Protein AF-A0A183KEN2-F1 (afdb_monomer_lite)

Structure (mmCIF, N/CA/C/O backbone):
data_AF-A0A183KEN2-F1
#
_entry.id   AF-A0A183KEN2-F1
#
loop_
_atom_site.group_PDB
_atom_site.id
_atom_site.type_symbol
_atom_site.label_atom_id
_atom_site.label_alt_id
_atom_site.label_comp_id
_atom_site.label_asym_id
_atom_site.label_entity_id
_atom_site.label_seq_id
_atom_site.pdbx_PDB_ins_code
_atom_site.Cartn_x
_atom_site.Cartn_y
_atom_site.Cartn_z
_atom_site.occupancy
_atom_site.B_iso_or_equiv
_atom_site.auth_seq_id
_atom_site.auth_comp_id
_atom_site.auth_asym_id
_atom_site.auth_atom_id
_atom_site.pdbx_PDB_model_num
ATOM 1 N N . MET A 1 1 ? 34.276 2.048 0.424 1.00 64.56 1 MET A N 1
ATOM 2 C CA . MET A 1 1 ? 32.867 1.603 0.618 1.00 64.56 1 MET A CA 1
ATOM 3 C C . MET A 1 1 ? 31.805 2.606 0.133 1.00 64.56 1 MET A C 1
ATOM 5 O O . MET A 1 1 ? 30.825 2.182 -0.470 1.00 64.56 1 MET A O 1
ATOM 9 N N . LYS A 1 2 ? 32.006 3.923 0.308 1.00 70.19 2 LYS A N 1
ATOM 10 C CA . LYS A 1 2 ? 31.051 5.016 -0.007 1.00 70.19 2 LYS A CA 1
ATOM 11 C C . LYS A 1 2 ? 30.464 5.015 -1.436 1.00 70.19 2 LYS A C 1
ATOM 13 O O . LYS A 1 2 ? 29.299 5.345 -1.633 1.00 70.19 2 LYS A O 1
ATOM 18 N N . VAL A 1 3 ? 31.250 4.596 -2.431 1.00 79.00 3 VAL A N 1
ATOM 19 C CA . VAL A 1 3 ? 30.843 4.585 -3.852 1.00 79.00 3 VAL A CA 1
ATOM 20 C C . VAL A 1 3 ? 29.842 3.463 -4.168 1.00 79.00 3 VAL 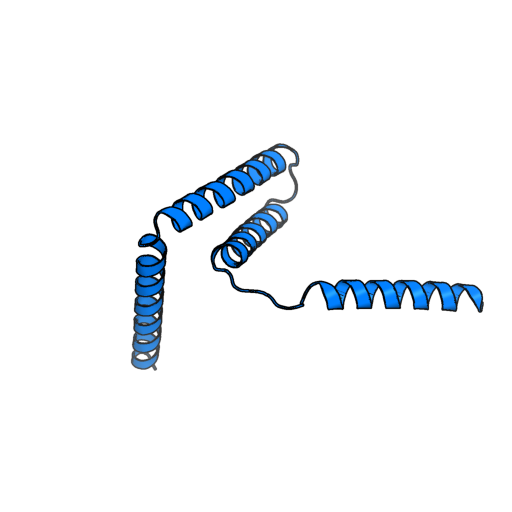A C 1
ATOM 22 O O . VAL A 1 3 ? 28.950 3.641 -4.993 1.00 79.00 3 VAL A O 1
ATOM 25 N N . LYS A 1 4 ? 29.941 2.319 -3.474 1.00 76.38 4 LYS A N 1
ATOM 26 C CA . LYS A 1 4 ? 29.031 1.174 -3.658 1.00 76.38 4 LYS A CA 1
ATOM 27 C C . LYS A 1 4 ? 27.629 1.493 -3.125 1.00 76.38 4 LYS A C 1
ATOM 29 O O . LYS A 1 4 ? 26.644 1.231 -3.805 1.00 76.38 4 LYS A O 1
ATOM 34 N N . LEU A 1 5 ? 27.541 2.159 -1.969 1.00 82.62 5 LEU A N 1
ATOM 35 C CA . LEU A 1 5 ? 26.265 2.580 -1.379 1.00 82.62 5 LEU A CA 1
ATOM 36 C C . LEU A 1 5 ? 25.524 3.597 -2.263 1.00 82.62 5 LEU A C 1
ATOM 38 O O . LEU A 1 5 ? 24.321 3.463 -2.469 1.00 82.62 5 LEU A O 1
ATOM 42 N N . LYS A 1 6 ? 26.248 4.560 -2.856 1.00 87.12 6 LYS A N 1
ATOM 43 C CA . LYS A 1 6 ? 25.680 5.513 -3.826 1.00 87.12 6 LYS A CA 1
ATOM 44 C C . LYS A 1 6 ? 25.061 4.796 -5.030 1.00 87.12 6 LYS A C 1
ATOM 46 O O . LYS A 1 6 ? 23.948 5.131 -5.409 1.00 87.12 6 LYS A O 1
ATOM 51 N N . LYS A 1 7 ? 25.729 3.770 -5.578 1.00 84.88 7 LYS A N 1
ATOM 52 C CA . LYS A 1 7 ? 25.184 2.958 -6.681 1.00 84.88 7 LYS A CA 1
ATOM 53 C C . LYS A 1 7 ? 23.887 2.242 -6.284 1.00 84.88 7 LYS A C 1
ATOM 55 O O . LYS A 1 7 ? 22.902 2.357 -7.006 1.00 84.88 7 LYS A O 1
ATOM 60 N N . HIS A 1 8 ? 23.847 1.571 -5.129 1.00 82.69 8 HIS A N 1
ATOM 61 C CA . HIS A 1 8 ? 22.625 0.903 -4.654 1.00 82.69 8 HIS A CA 1
ATOM 62 C C . HIS A 1 8 ? 21.478 1.884 -4.393 1.00 82.69 8 HIS A C 1
ATOM 64 O O . HIS A 1 8 ? 20.338 1.609 -4.765 1.00 82.69 8 HIS A O 1
ATOM 70 N N . TRP A 1 9 ? 21.777 3.041 -3.799 1.00 90.56 9 TRP A N 1
ATOM 71 C CA . TRP A 1 9 ? 20.795 4.098 -3.573 1.00 90.56 9 TRP A CA 1
ATOM 72 C C . TRP A 1 9 ? 20.212 4.630 -4.886 1.00 90.56 9 TRP A C 1
ATOM 74 O O . TRP A 1 9 ? 18.992 4.723 -5.022 1.00 90.56 9 TRP A O 1
ATOM 84 N N . THR A 1 10 ? 21.060 4.913 -5.878 1.00 91.56 10 THR A N 1
ATOM 85 C CA . THR A 1 10 ? 20.618 5.374 -7.199 1.00 91.56 10 THR A CA 1
ATOM 86 C C . THR A 1 10 ? 19.746 4.330 -7.889 1.00 91.56 10 THR A C 1
ATOM 88 O O . THR A 1 10 ? 18.667 4.670 -8.361 1.00 91.56 10 THR A O 1
ATOM 91 N N . VAL A 1 11 ? 20.147 3.055 -7.875 1.00 92.75 11 VAL A N 1
ATOM 92 C CA . VAL A 1 11 ? 19.356 1.962 -8.467 1.00 92.75 11 VAL A CA 1
ATOM 93 C C . VAL A 1 11 ? 17.991 1.843 -7.790 1.00 92.75 11 VAL A C 1
ATOM 95 O O . VAL A 1 11 ? 16.970 1.789 -8.473 1.00 92.75 11 VAL A O 1
ATOM 98 N N . ARG A 1 12 ? 17.942 1.876 -6.453 1.00 89.44 12 ARG A N 1
ATOM 99 C CA . ARG A 1 12 ? 16.684 1.809 -5.696 1.00 89.44 12 ARG A CA 1
ATOM 100 C C . ARG A 1 12 ? 15.771 2.998 -6.005 1.00 89.44 12 ARG A C 1
ATOM 102 O O . ARG A 1 12 ? 14.576 2.807 -6.211 1.00 89.44 12 ARG A O 1
ATOM 109 N N . ARG A 1 13 ? 16.335 4.206 -6.116 1.00 92.19 13 ARG A N 1
ATOM 110 C CA . ARG A 1 13 ? 15.600 5.418 -6.507 1.00 92.19 13 ARG A CA 1
ATOM 111 C C . ARG A 1 13 ? 15.021 5.304 -7.918 1.00 92.19 13 ARG A C 1
ATOM 113 O O . ARG A 1 13 ? 13.847 5.614 -8.106 1.00 92.19 13 ARG A O 1
ATOM 120 N N . THR A 1 14 ? 15.800 4.819 -8.884 1.00 92.62 14 THR A N 1
ATOM 121 C CA . THR A 1 14 ? 15.334 4.602 -10.262 1.00 92.62 14 THR A CA 1
ATOM 122 C C . THR A 1 14 ? 14.215 3.563 -10.322 1.00 92.62 14 THR A C 1
ATOM 124 O O . THR A 1 14 ? 13.229 3.770 -11.027 1.00 92.62 14 THR A O 1
ATOM 127 N N . ILE A 1 15 ? 14.321 2.470 -9.560 1.00 89.81 15 ILE A N 1
ATOM 128 C CA . ILE A 1 15 ? 13.276 1.438 -9.489 1.00 89.81 15 ILE A CA 1
ATOM 129 C C . ILE A 1 15 ? 11.984 2.014 -8.897 1.00 89.81 15 ILE A C 1
ATOM 131 O O . ILE A 1 15 ? 10.926 1.845 -9.501 1.00 89.81 15 ILE A O 1
ATOM 135 N N . SER A 1 16 ? 12.054 2.757 -7.786 1.00 88.50 16 SER A N 1
ATOM 136 C CA . SER A 1 16 ? 10.875 3.416 -7.203 1.00 88.50 16 SER A CA 1
ATOM 137 C C . SER A 1 16 ? 10.244 4.439 -8.147 1.00 88.50 16 SER A C 1
ATOM 139 O O . SER A 1 16 ? 9.024 4.478 -8.269 1.00 88.50 16 SER A O 1
ATOM 141 N N . GLN A 1 17 ? 11.041 5.239 -8.858 1.00 89.06 17 GLN A N 1
ATOM 142 C CA . GLN A 1 17 ? 10.507 6.188 -9.841 1.00 89.06 17 GLN A CA 1
ATOM 143 C C . GLN A 1 17 ? 9.791 5.481 -10.995 1.00 89.06 17 GLN A C 1
ATOM 145 O O . GLN A 1 17 ? 8.695 5.895 -11.374 1.00 89.06 17 GLN A O 1
ATOM 150 N N . LYS A 1 18 ? 10.370 4.400 -11.534 1.00 86.19 18 LYS A N 1
ATOM 151 C CA . LYS A 1 18 ? 9.731 3.605 -12.593 1.00 86.19 18 LYS A CA 1
ATOM 152 C C . LYS A 1 18 ? 8.444 2.950 -12.100 1.00 86.19 18 LYS A C 1
ATOM 154 O O . LYS A 1 18 ? 7.452 2.982 -12.820 1.00 86.19 18 LYS A O 1
ATOM 159 N N . PHE A 1 19 ? 8.447 2.421 -10.878 1.00 77.75 19 PHE A N 1
ATOM 160 C CA . PHE A 1 19 ? 7.261 1.850 -10.248 1.00 77.75 19 PHE A CA 1
ATOM 161 C C . PHE A 1 19 ? 6.147 2.893 -10.092 1.00 77.75 19 PHE A C 1
ATOM 163 O O . PHE A 1 19 ? 5.046 2.671 -10.581 1.00 77.75 19 PHE A O 1
ATOM 170 N N . ASN A 1 20 ? 6.448 4.063 -9.518 1.00 78.06 20 ASN A N 1
ATOM 171 C CA . ASN A 1 20 ? 5.473 5.144 -9.354 1.00 78.06 20 ASN A CA 1
ATOM 172 C C . ASN A 1 20 ? 4.927 5.618 -10.707 1.00 78.06 20 ASN A C 1
ATOM 174 O O . ASN A 1 20 ? 3.730 5.812 -10.855 1.00 78.06 20 ASN A O 1
ATOM 178 N N . THR A 1 21 ? 5.787 5.747 -11.719 1.00 82.00 21 THR A N 1
ATOM 179 C CA . THR A 1 21 ? 5.361 6.186 -13.058 1.00 82.00 21 THR A CA 1
ATOM 180 C C . THR A 1 21 ? 4.457 5.154 -13.734 1.00 82.00 21 THR A C 1
ATOM 182 O O . THR A 1 21 ? 3.472 5.525 -14.363 1.00 82.00 21 THR A O 1
ATOM 185 N N . ALA A 1 22 ? 4.767 3.861 -13.609 1.00 77.88 22 ALA A N 1
ATOM 186 C CA . ALA A 1 22 ? 3.934 2.791 -14.155 1.00 77.88 22 ALA A CA 1
ATOM 187 C C . ALA A 1 22 ? 2.595 2.676 -13.412 1.00 77.88 22 ALA A C 1
ATOM 189 O O . ALA A 1 22 ? 1.562 2.497 -14.048 1.00 77.88 22 ALA A O 1
ATOM 190 N N . PHE A 1 23 ? 2.610 2.834 -12.087 1.00 70.12 23 PHE A N 1
ATOM 191 C CA . PHE A 1 23 ? 1.416 2.797 -11.245 1.00 70.12 23 PHE A CA 1
ATOM 192 C C . PHE A 1 23 ? 0.470 3.975 -11.523 1.00 70.12 23 PHE A C 1
ATOM 194 O O . PHE A 1 23 ? -0.737 3.784 -11.586 1.00 70.12 23 PHE A O 1
ATOM 201 N N . LEU A 1 24 ? 1.013 5.175 -11.756 1.00 74.69 24 LEU A N 1
ATOM 202 C CA . LEU A 1 24 ? 0.231 6.382 -12.056 1.00 74.69 24 LEU A CA 1
ATOM 203 C C . LEU A 1 24 ? -0.324 6.428 -13.491 1.00 74.69 24 LEU A C 1
ATOM 205 O O . LEU A 1 24 ? -1.240 7.201 -13.757 1.00 74.69 24 LEU A O 1
ATOM 209 N N . ARG A 1 25 ? 0.219 5.631 -14.423 1.00 79.50 25 ARG A N 1
ATOM 210 C CA . ARG A 1 25 ? -0.274 5.563 -15.813 1.00 79.50 25 ARG A CA 1
ATOM 211 C C . ARG A 1 25 ? -1.611 4.838 -15.949 1.00 79.50 25 ARG A C 1
ATOM 213 O O . ARG A 1 25 ? -2.312 5.070 -16.927 1.00 79.50 25 ARG A O 1
ATOM 220 N N . ASP A 1 26 ? -1.950 3.973 -15.000 1.00 81.25 26 ASP A N 1
ATOM 221 C CA . ASP A 1 26 ? -3.222 3.256 -14.976 1.00 81.25 26 ASP A CA 1
ATOM 222 C C . ASP A 1 26 ? -4.211 4.010 -14.078 1.00 81.25 26 ASP A C 1
ATOM 224 O O . ASP A 1 26 ? -4.35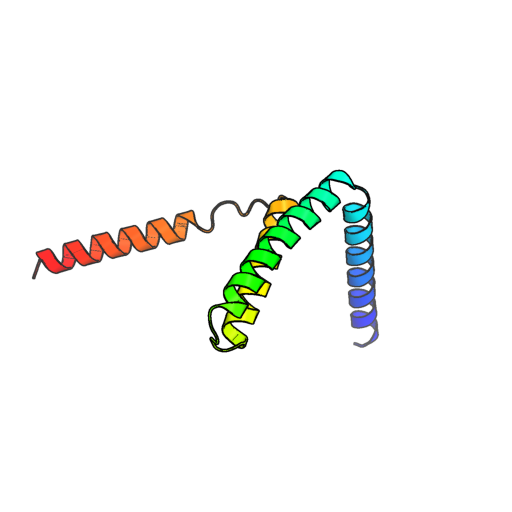1 3.737 -12.885 1.00 81.25 26 ASP A O 1
ATOM 228 N N . THR A 1 27 ? -4.840 5.041 -14.647 1.00 80.88 27 THR A N 1
ATOM 229 C CA . THR A 1 27 ? -5.715 5.966 -13.913 1.00 80.88 27 THR A CA 1
ATOM 230 C C . THR A 1 27 ? -6.935 5.264 -13.305 1.00 80.88 27 THR A C 1
ATOM 232 O O . THR A 1 27 ? -7.336 5.605 -12.195 1.00 80.88 27 THR A O 1
ATOM 235 N N . ASP A 1 28 ? -7.489 4.243 -13.969 1.00 83.88 28 ASP A N 1
ATOM 236 C CA . ASP A 1 28 ? -8.591 3.431 -13.428 1.00 83.88 28 ASP A CA 1
ATOM 237 C C . ASP A 1 28 ? -8.143 2.639 -12.190 1.00 83.88 28 ASP A C 1
ATOM 239 O O . ASP A 1 28 ? -8.791 2.683 -11.137 1.00 83.88 28 ASP A O 1
ATOM 243 N N . LYS A 1 29 ? -6.981 1.984 -12.270 1.00 82.25 29 LYS A N 1
ATOM 244 C CA . LYS A 1 29 ? -6.404 1.243 -11.145 1.00 82.25 29 LYS A CA 1
ATOM 245 C C . LYS A 1 29 ? -6.001 2.154 -9.987 1.00 82.25 29 LYS A C 1
ATOM 247 O O . LYS A 1 29 ? -6.191 1.778 -8.830 1.00 82.25 29 LYS A O 1
ATOM 252 N N . LEU A 1 30 ? -5.487 3.349 -10.276 1.00 81.81 30 LEU A N 1
ATOM 253 C CA . LEU A 1 30 ? -5.146 4.354 -9.269 1.00 81.81 30 LEU A CA 1
ATOM 254 C C . LEU A 1 30 ? -6.391 4.869 -8.533 1.00 81.81 30 LEU A C 1
ATOM 256 O O . LEU A 1 30 ? -6.375 4.960 -7.307 1.00 81.81 30 LEU A O 1
ATOM 260 N N . ASN A 1 31 ? -7.478 5.144 -9.255 1.00 84.12 31 ASN A N 1
ATOM 261 C CA . ASN A 1 31 ? -8.742 5.581 -8.659 1.00 84.12 31 ASN A CA 1
ATOM 262 C C . ASN A 1 31 ? -9.355 4.484 -7.779 1.00 84.12 31 ASN A C 1
ATOM 264 O O . ASN A 1 31 ? -9.783 4.756 -6.657 1.00 84.12 31 ASN A O 1
ATOM 268 N N . LYS A 1 32 ? -9.315 3.222 -8.231 1.00 85.62 32 LYS A N 1
ATOM 269 C CA . LYS A 1 32 ? -9.709 2.061 -7.414 1.00 85.62 32 LYS A CA 1
ATOM 270 C C . LYS A 1 32 ? -8.840 1.928 -6.164 1.00 85.62 32 LYS A C 1
ATOM 272 O O . LYS A 1 32 ? -9.375 1.714 -5.079 1.00 85.62 32 LYS A O 1
ATOM 277 N N . PHE A 1 33 ? -7.522 2.099 -6.292 1.00 82.25 33 PHE A N 1
ATOM 278 C CA . PHE A 1 33 ? -6.605 2.090 -5.152 1.00 82.25 33 PHE A CA 1
ATOM 279 C C . PHE A 1 33 ? -6.952 3.181 -4.136 1.00 82.25 33 PHE A C 1
ATOM 281 O O . PHE A 1 33 ? -7.072 2.886 -2.948 1.00 82.25 33 PHE A O 1
ATOM 288 N N . GLN A 1 34 ? -7.146 4.421 -4.595 1.00 86.81 34 GLN A N 1
ATOM 289 C CA . GLN A 1 34 ? -7.535 5.534 -3.731 1.00 86.81 34 GLN A CA 1
ATOM 290 C C . GLN A 1 34 ? -8.861 5.266 -3.025 1.00 86.81 34 GLN A C 1
ATOM 292 O O . GLN A 1 34 ? -8.944 5.475 -1.822 1.00 86.81 34 GLN A O 1
ATOM 297 N N . MET A 1 35 ? -9.871 4.760 -3.732 1.00 87.00 35 MET A N 1
ATOM 298 C CA . MET A 1 35 ? -11.182 4.488 -3.145 1.00 87.00 35 MET A CA 1
ATOM 299 C C . MET A 1 35 ? -11.109 3.413 -2.049 1.00 87.00 35 MET A C 1
ATOM 301 O O . MET A 1 35 ? -11.624 3.613 -0.950 1.00 87.00 35 MET A O 1
ATOM 305 N N . VAL A 1 36 ? -10.414 2.298 -2.307 1.00 86.19 36 VAL A N 1
ATOM 306 C CA . VAL A 1 36 ? -10.228 1.221 -1.315 1.00 86.19 36 VAL A CA 1
ATOM 307 C C . VAL A 1 36 ? -9.430 1.720 -0.108 1.00 86.19 36 VAL A C 1
ATOM 309 O O . VAL A 1 36 ? -9.757 1.386 1.032 1.00 86.19 36 VAL A O 1
ATOM 312 N N . LEU A 1 37 ? -8.395 2.530 -0.345 1.00 85.94 37 LEU A N 1
ATOM 313 C CA . LEU A 1 37 ? -7.568 3.088 0.718 1.00 85.94 37 LEU A CA 1
ATOM 314 C C . LEU A 1 37 ? -8.355 4.077 1.586 1.00 85.94 37 LEU A C 1
ATOM 316 O O . LEU A 1 37 ? -8.300 3.964 2.807 1.00 85.94 37 LEU A O 1
ATOM 320 N N . SER A 1 38 ? -9.113 4.992 0.978 1.00 84.81 38 SER A N 1
ATOM 321 C CA . SER A 1 38 ? -9.949 5.967 1.688 1.00 84.81 38 SER A CA 1
ATOM 322 C C . SER A 1 38 ? -11.021 5.287 2.538 1.00 84.81 38 SER A C 1
ATOM 324 O O . SER A 1 38 ? -11.163 5.625 3.709 1.00 84.81 38 SER A O 1
ATOM 326 N N . ASN A 1 39 ? -11.706 4.269 2.005 1.00 87.06 39 ASN A N 1
ATOM 327 C CA . ASN A 1 39 ? -12.709 3.514 2.762 1.00 87.06 39 ASN A CA 1
ATOM 328 C C . ASN A 1 39 ? -12.102 2.813 3.988 1.00 87.06 39 ASN A C 1
ATOM 330 O O . ASN A 1 39 ? -12.689 2.821 5.067 1.00 87.06 39 ASN A O 1
ATOM 334 N N . LYS A 1 40 ? -10.904 2.228 3.847 1.00 80.00 40 LYS A N 1
ATOM 335 C CA . LYS A 1 40 ? -10.197 1.604 4.975 1.00 80.00 40 LYS A CA 1
ATOM 336 C C . LYS A 1 40 ? -9.706 2.649 5.982 1.00 80.00 40 LYS A C 1
ATOM 338 O O . LYS A 1 40 ? -9.821 2.414 7.177 1.00 80.00 40 LYS A O 1
ATOM 343 N N . PHE A 1 41 ? -9.199 3.800 5.532 1.00 81.19 41 PHE A N 1
ATOM 344 C CA . PHE A 1 41 ? -8.789 4.899 6.419 1.00 81.19 41 PHE A CA 1
ATOM 345 C C . PHE A 1 41 ? -9.954 5.478 7.219 1.00 81.19 41 PHE A C 1
ATOM 347 O O . PHE A 1 41 ? -9.764 5.791 8.390 1.00 81.19 41 PHE A O 1
ATOM 354 N N . GLN A 1 42 ? -11.145 5.567 6.626 1.00 84.50 42 GLN A N 1
ATOM 355 C CA . GLN A 1 42 ? -12.352 5.967 7.345 1.00 84.50 42 GLN A CA 1
ATOM 356 C C . GLN A 1 42 ? -12.662 4.982 8.477 1.00 84.50 42 GLN A C 1
ATOM 358 O O . GLN A 1 42 ? -12.791 5.398 9.621 1.00 84.50 42 GLN A O 1
ATOM 363 N N . ALA A 1 43 ? -12.648 3.675 8.193 1.00 79.12 43 ALA A N 1
ATOM 364 C CA . ALA A 1 43 ? -12.847 2.651 9.219 1.00 79.12 43 ALA A CA 1
ATOM 365 C C . ALA A 1 43 ? -11.790 2.716 10.340 1.00 79.12 43 ALA A C 1
ATOM 367 O O . ALA A 1 43 ? -12.111 2.481 11.501 1.00 79.12 43 ALA A O 1
ATOM 368 N N . PHE A 1 44 ? -10.538 3.072 10.019 1.00 73.81 44 PHE A N 1
ATOM 369 C CA . PHE A 1 44 ? -9.514 3.317 11.041 1.00 73.81 44 PHE A CA 1
ATOM 370 C C . PHE A 1 44 ? -9.778 4.574 11.850 1.00 73.81 44 PHE A C 1
ATOM 372 O O . PHE A 1 44 ? -9.573 4.551 13.053 1.00 73.81 44 PHE A O 1
ATOM 379 N N . HIS A 1 45 ? -10.210 5.660 11.221 1.00 75.44 45 HIS A N 1
ATOM 380 C CA . HIS A 1 45 ? -10.558 6.885 11.928 1.00 75.44 45 HIS A CA 1
ATOM 381 C C . HIS A 1 45 ? -11.725 6.653 12.898 1.00 75.44 45 HIS A C 1
ATOM 3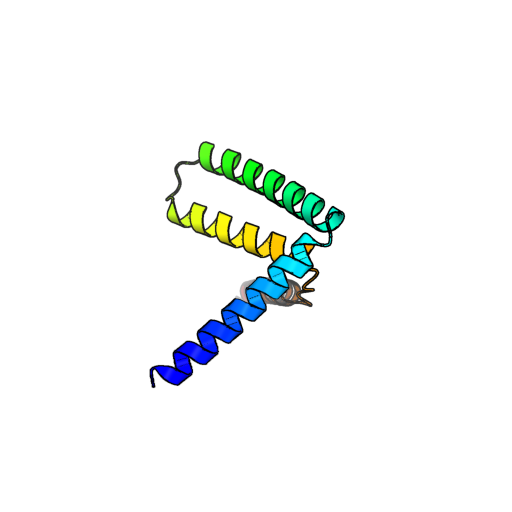83 O O . HIS A 1 45 ? -11.671 7.093 14.043 1.00 75.44 45 HIS A O 1
ATOM 389 N N . ASP A 1 46 ? -12.731 5.890 12.474 1.00 81.25 46 ASP A N 1
ATOM 390 C CA . ASP A 1 46 ? -13.875 5.527 13.311 1.00 81.25 46 ASP A CA 1
ATOM 391 C C . ASP A 1 46 ? -13.452 4.610 14.476 1.00 81.25 46 ASP A C 1
ATOM 393 O O . ASP A 1 46 ? -13.899 4.801 15.604 1.00 81.25 46 ASP A O 1
ATOM 397 N N . LEU A 1 47 ? -12.525 3.672 14.234 1.00 75.12 47 LEU A N 1
ATOM 398 C CA . LEU A 1 47 ? -11.935 2.811 15.268 1.00 75.12 47 LEU A CA 1
ATOM 399 C C . LEU A 1 47 ? -11.066 3.600 16.268 1.00 75.12 47 LEU A C 1
ATOM 401 O O . LEU A 1 47 ? -11.156 3.385 17.471 1.00 75.12 47 LEU A O 1
ATOM 405 N N . LEU A 1 48 ? -10.250 4.535 15.775 1.00 70.50 48 LEU A N 1
ATOM 406 C CA . LEU A 1 48 ? -9.361 5.392 16.569 1.00 70.50 48 LEU A CA 1
ATOM 407 C C . LEU A 1 48 ? -10.119 6.378 17.461 1.00 70.50 48 LEU A C 1
ATOM 409 O O . LEU A 1 48 ? -9.642 6.711 18.541 1.00 70.50 48 LEU A O 1
ATOM 413 N N . ASN A 1 49 ? -11.280 6.852 17.008 1.00 71.94 49 ASN A N 1
ATOM 414 C CA . ASN A 1 49 ? -12.127 7.757 17.782 1.00 71.94 49 ASN A CA 1
ATOM 415 C C . ASN A 1 49 ? -12.995 7.024 18.819 1.00 71.94 49 ASN A C 1
ATOM 417 O O . ASN A 1 49 ? -13.550 7.676 19.700 1.00 71.94 49 ASN A O 1
ATOM 421 N N . GLY A 1 50 ? -13.135 5.697 18.709 1.00 65.69 50 GLY A N 1
ATOM 422 C CA . GLY A 1 50 ? -13.943 4.874 19.612 1.00 65.69 50 GLY A CA 1
ATOM 423 C C . GLY A 1 50 ? -13.189 4.301 20.817 1.00 65.69 50 GLY A C 1
ATOM 424 O O . GLY A 1 50 ? -13.830 3.966 21.810 1.00 65.69 50 GLY A O 1
ATOM 425 N N . GLU A 1 51 ? -11.855 4.198 20.766 1.00 59.03 51 GLU A N 1
ATOM 426 C CA . GLU A 1 51 ? -11.056 3.562 21.822 1.00 59.03 51 GLU A CA 1
ATOM 427 C C . GLU A 1 51 ? -9.676 4.233 21.979 1.00 59.03 51 GLU A C 1
ATOM 429 O O . GLU A 1 51 ? -8.824 4.180 21.089 1.00 59.03 51 GLU A O 1
ATOM 434 N N . GLU A 1 52 ? -9.424 4.831 23.151 1.00 58.22 52 GLU A N 1
ATOM 435 C CA . GLU A 1 52 ? -8.125 5.386 23.575 1.00 58.22 52 GLU A CA 1
ATOM 436 C C . GLU A 1 52 ? -7.129 4.256 23.916 1.00 58.22 52 GLU A C 1
ATOM 438 O O . GLU A 1 52 ? -6.503 4.217 24.973 1.00 58.22 52 GLU A O 1
ATOM 443 N N . THR A 1 53 ? -6.999 3.255 23.049 1.00 60.88 53 THR A N 1
ATOM 444 C CA . THR A 1 53 ? -5.970 2.227 23.213 1.00 60.88 53 THR A CA 1
ATOM 445 C C . THR A 1 53 ? -4.619 2.772 22.771 1.00 60.88 53 THR A C 1
ATOM 447 O O . THR A 1 53 ? -4.535 3.572 21.835 1.00 60.88 53 THR A O 1
ATOM 450 N N . THR A 1 54 ? -3.558 2.310 23.437 1.00 65.94 54 THR A N 1
ATOM 451 C CA . THR A 1 54 ? -2.160 2.704 23.221 1.00 65.94 54 THR A CA 1
ATOM 452 C C . THR A 1 54 ? -1.854 2.942 21.740 1.00 65.94 54 THR A C 1
ATOM 454 O O . THR A 1 54 ? -1.828 2.020 20.933 1.00 65.94 54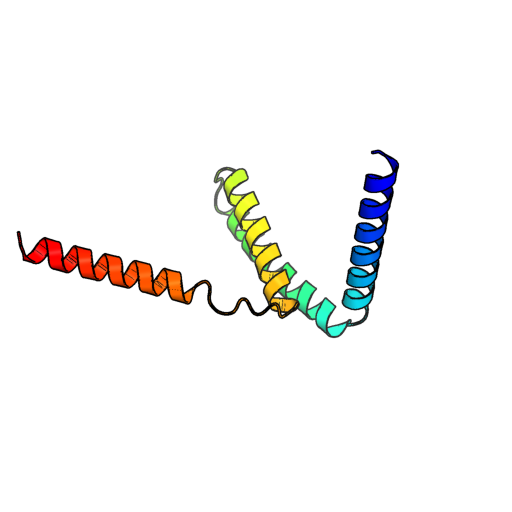 THR A O 1
ATOM 457 N N . LEU A 1 55 ? -1.603 4.206 21.387 1.00 70.38 55 LEU A N 1
ATOM 458 C CA . LEU A 1 55 ? -1.338 4.728 20.036 1.00 70.38 55 LEU A CA 1
ATOM 459 C C . LEU A 1 55 ? -0.430 3.829 19.163 1.00 70.38 55 LEU A C 1
ATOM 461 O O . LEU A 1 55 ? -0.545 3.802 17.939 1.00 70.38 55 LEU A O 1
ATOM 465 N N . GLU A 1 56 ? 0.463 3.069 19.796 1.00 67.75 56 GLU A N 1
ATOM 466 C CA . GLU A 1 56 ? 1.360 2.092 19.182 1.00 67.75 56 GLU A CA 1
ATOM 467 C C . GLU A 1 56 ? 0.651 0.879 18.542 1.00 67.75 56 GLU A C 1
ATOM 469 O O . GLU A 1 56 ? 1.022 0.475 17.432 1.00 67.75 56 GLU A O 1
ATOM 474 N N . SER A 1 57 ? -0.374 0.309 19.186 1.00 72.19 57 SER A N 1
ATOM 475 C CA . SER A 1 57 ? -1.152 -0.818 18.642 1.00 72.19 57 SER A CA 1
ATOM 476 C C . SER A 1 57 ? -1.976 -0.371 17.430 1.00 72.19 57 SER A C 1
ATOM 478 O O . SER A 1 57 ? -1.977 -1.019 16.381 1.00 72.19 57 SER A O 1
ATOM 480 N N . ASN A 1 58 ? -2.560 0.818 17.532 1.00 74.81 58 ASN A N 1
ATOM 481 C CA . ASN A 1 58 ? -3.305 1.481 16.477 1.00 74.81 58 ASN A CA 1
ATOM 482 C C . ASN A 1 58 ? -2.423 1.818 15.263 1.00 74.81 58 ASN A C 1
ATOM 484 O O . ASN A 1 58 ? -2.763 1.513 14.116 1.00 74.81 58 ASN A O 1
ATOM 488 N N . TRP A 1 59 ? -1.221 2.350 15.502 1.00 77.81 59 TRP A N 1
ATOM 489 C CA . TRP A 1 59 ? -0.232 2.595 14.451 1.00 77.81 59 TRP A CA 1
ATOM 490 C C . TRP A 1 59 ? 0.216 1.308 13.743 1.00 77.81 59 TRP A C 1
ATOM 492 O O . TRP A 1 59 ? 0.487 1.307 12.534 1.00 77.81 59 TRP A O 1
ATOM 502 N N . LYS A 1 60 ? 0.291 0.187 14.469 1.00 80.06 60 LYS A N 1
ATOM 503 C CA . LYS A 1 60 ? 0.553 -1.131 13.880 1.00 80.06 60 LYS A CA 1
ATOM 504 C C . LYS A 1 60 ? -0.592 -1.570 12.958 1.00 80.06 60 LYS A C 1
ATOM 506 O O . LYS A 1 60 ? -0.302 -1.965 11.828 1.00 80.06 60 LYS A O 1
ATOM 511 N N . GLY A 1 61 ? -1.849 -1.415 13.376 1.00 81.06 61 GLY A N 1
ATOM 512 C CA . GLY A 1 61 ? -3.029 -1.736 12.559 1.00 81.06 61 GLY A CA 1
ATOM 513 C C . GLY A 1 61 ? -3.090 -0.949 11.243 1.00 81.06 61 GLY A C 1
ATOM 514 O O . GLY A 1 61 ? -3.283 -1.532 10.173 1.00 81.06 61 GLY A O 1
ATOM 515 N N . ILE A 1 62 ? -2.800 0.357 11.290 1.00 78.06 62 ILE A N 1
ATOM 516 C CA . ILE A 1 62 ? -2.752 1.218 10.094 1.00 78.06 62 ILE A CA 1
ATOM 517 C C . ILE A 1 62 ? -1.681 0.735 9.104 1.00 78.06 62 ILE A C 1
ATOM 519 O O . ILE A 1 62 ? -1.951 0.582 7.908 1.00 78.06 62 ILE A O 1
ATOM 523 N N . LYS A 1 63 ? -0.464 0.442 9.586 1.00 81.19 63 LYS A N 1
ATOM 524 C CA . LYS A 1 63 ? 0.620 -0.082 8.732 1.00 81.19 63 LYS A CA 1
ATOM 525 C C . LYS A 1 63 ? 0.237 -1.406 8.066 1.00 81.19 63 LYS A C 1
ATOM 527 O O . LYS A 1 63 ? 0.533 -1.605 6.883 1.00 81.19 63 LYS A O 1
ATOM 532 N N . GLU A 1 64 ? -0.412 -2.306 8.799 1.00 82.38 64 GLU A N 1
ATOM 533 C CA . GLU A 1 64 ? -0.834 -3.612 8.284 1.00 82.38 64 GLU A CA 1
ATOM 534 C C . GLU A 1 64 ? -1.916 -3.483 7.202 1.00 82.38 64 GLU A C 1
ATOM 536 O O . GLU A 1 64 ? -1.834 -4.151 6.168 1.00 82.38 64 GLU A O 1
ATOM 541 N N . ALA A 1 65 ? -2.872 -2.569 7.359 1.00 79.50 65 ALA A N 1
ATOM 542 C CA . ALA A 1 65 ? -3.947 -2.386 6.388 1.00 79.50 65 ALA A CA 1
ATOM 543 C C . ALA A 1 65 ? -3.523 -1.672 5.101 1.00 79.50 65 ALA A C 1
ATOM 545 O O . ALA A 1 65 ? -3.967 -2.055 4.011 1.00 79.50 65 ALA A O 1
ATOM 546 N N . ILE A 1 66 ? -2.618 -0.692 5.192 1.00 79.88 66 ILE A N 1
ATOM 547 C CA . ILE A 1 66 ? -1.987 -0.085 4.009 1.00 79.88 66 ILE A CA 1
ATOM 548 C C . ILE A 1 66 ? -1.219 -1.161 3.234 1.00 79.88 66 ILE A C 1
ATOM 550 O O . ILE A 1 66 ? -1.389 -1.295 2.021 1.00 79.88 66 ILE A O 1
ATOM 554 N N . THR A 1 67 ? -0.437 -1.983 3.943 1.00 83.25 67 THR A N 1
ATOM 555 C CA . THR A 1 67 ? 0.319 -3.100 3.354 1.00 83.25 67 THR A CA 1
ATOM 556 C C . THR A 1 67 ? -0.608 -4.127 2.696 1.00 83.25 67 THR A C 1
ATOM 558 O O . THR A 1 67 ? -0.320 -4.615 1.604 1.00 83.25 67 THR A O 1
ATOM 561 N N . SER A 1 68 ? -1.739 -4.444 3.329 1.00 82.62 68 SER A N 1
ATOM 562 C CA . SER A 1 68 ? -2.751 -5.360 2.791 1.00 82.62 68 SER A CA 1
ATOM 563 C C . SER A 1 68 ? -3.372 -4.831 1.493 1.00 82.62 68 SER A C 1
ATOM 565 O O . SER A 1 68 ? -3.412 -5.535 0.486 1.00 82.62 68 SER A O 1
ATOM 567 N N . THR A 1 69 ? -3.753 -3.553 1.475 1.00 79.31 69 THR A N 1
ATOM 568 C CA . THR A 1 69 ? -4.360 -2.894 0.305 1.00 79.31 69 THR A CA 1
ATOM 569 C C . THR A 1 69 ? -3.390 -2.805 -0.873 1.00 79.31 69 THR A C 1
ATOM 571 O O . THR A 1 69 ? -3.780 -3.023 -2.019 1.00 79.31 69 THR A O 1
ATOM 574 N N . PHE A 1 70 ? -2.106 -2.555 -0.602 1.00 75.50 70 PHE A N 1
ATOM 575 C CA . PHE A 1 70 ? -1.053 -2.595 -1.619 1.00 75.50 70 PHE A CA 1
ATOM 576 C C . PHE A 1 70 ? -0.942 -3.980 -2.270 1.00 75.50 70 PHE A C 1
ATOM 578 O O . PHE A 1 70 ? -0.869 -4.074 -3.493 1.00 75.50 70 PHE A O 1
ATOM 585 N N . HIS A 1 71 ? -0.973 -5.061 -1.484 1.00 77.81 71 HIS A N 1
ATOM 586 C CA . HIS A 1 71 ? -0.931 -6.424 -2.023 1.00 77.81 71 HIS A CA 1
ATOM 587 C C . HIS A 1 71 ? -2.184 -6.789 -2.830 1.00 77.81 71 HIS A C 1
ATOM 589 O O . HIS A 1 71 ? -2.061 -7.416 -3.883 1.00 77.81 71 HIS A O 1
ATOM 595 N N . GLU A 1 72 ? -3.360 -6.379 -2.352 1.00 74.75 72 GLU A N 1
ATOM 596 C CA . GLU A 1 72 ? -4.661 -6.613 -2.988 1.00 74.75 72 GLU A CA 1
ATOM 597 C C . GLU A 1 72 ? -4.741 -5.941 -4.367 1.00 74.75 72 GLU A C 1
ATOM 599 O O . GLU A 1 72 ? -5.030 -6.596 -5.367 1.00 74.75 72 GLU A O 1
ATOM 604 N N . VAL A 1 73 ? -4.386 -4.655 -4.452 1.00 69.88 73 VAL A N 1
ATOM 605 C CA . VAL A 1 73 ? -4.513 -3.876 -5.694 1.00 69.88 73 VAL A CA 1
ATOM 606 C C . VAL A 1 73 ? -3.369 -4.127 -6.676 1.00 69.88 73 VAL A C 1
ATOM 608 O O . VAL A 1 73 ? -3.568 -4.103 -7.893 1.00 69.88 73 VAL A O 1
ATOM 611 N N . LEU A 1 74 ? -2.158 -4.410 -6.193 1.00 71.94 74 LEU A N 1
ATOM 612 C CA . LEU A 1 74 ? -1.045 -4.774 -7.075 1.00 71.94 74 LEU A CA 1
ATOM 613 C C . LEU A 1 74 ? -1.118 -6.222 -7.569 1.00 71.94 74 LEU A C 1
ATOM 615 O O . LEU A 1 74 ? -0.326 -6.592 -8.432 1.00 71.94 74 LEU A O 1
ATOM 619 N N . GLY A 1 75 ? -2.065 -7.029 -7.079 1.00 63.91 75 GLY A N 1
ATOM 620 C CA . GLY A 1 75 ? -2.239 -8.409 -7.528 1.00 63.91 75 GLY A CA 1
ATOM 621 C C . GLY A 1 75 ? -1.069 -9.314 -7.141 1.00 63.91 75 GLY A C 1
ATOM 622 O O . GLY A 1 75 ? -0.838 -10.336 -7.790 1.00 63.91 75 GLY A O 1
ATOM 623 N N . HIS A 1 76 ? -0.327 -8.974 -6.081 1.00 58.84 76 HIS A N 1
ATOM 624 C CA . HIS A 1 76 ? 0.630 -9.904 -5.494 1.00 58.84 76 HIS A CA 1
ATOM 625 C C . HIS A 1 76 ? -0.161 -10.999 -4.783 1.00 58.84 76 HIS A C 1
ATOM 627 O O . HIS A 1 76 ? -0.485 -10.910 -3.599 1.00 58.84 76 HIS A O 1
ATOM 633 N N . LYS A 1 77 ? -0.489 -12.045 -5.544 1.00 51.94 77 LYS A N 1
ATOM 634 C CA . LYS A 1 77 ? -1.091 -13.279 -5.055 1.00 51.94 77 LYS A CA 1
ATOM 635 C C . LYS A 1 77 ? -0.148 -13.863 -4.006 1.00 51.94 77 LYS A C 1
ATOM 637 O O . LYS A 1 77 ? 0.826 -14.539 -4.334 1.00 51.94 77 LYS A O 1
ATOM 642 N N . LYS A 1 78 ? -0.429 -13.612 -2.727 1.00 51.94 78 LYS A N 1
ATOM 643 C CA . LYS A 1 78 ? 0.121 -14.416 -1.637 1.00 51.94 78 LYS A CA 1
ATOM 644 C C . LYS A 1 78 ? -0.566 -15.774 -1.747 1.00 51.94 78 LYS A C 1
ATOM 646 O O . LYS A 1 78 ? -1.588 -16.022 -1.115 1.00 51.94 78 LYS A O 1
ATOM 651 N N . ALA A 1 79 ? -0.070 -16.625 -2.641 1.00 50.16 79 ALA A N 1
ATOM 652 C CA . ALA A 1 79 ? -0.468 -18.017 -2.648 1.00 50.16 79 ALA A CA 1
ATOM 653 C C . ALA A 1 79 ? -0.126 -18.587 -1.258 1.00 50.16 79 ALA A C 1
ATOM 655 O O . ALA A 1 79 ? 1.034 -18.618 -0.862 1.00 50.16 79 ALA A O 1
ATOM 656 N N . ALA A 1 80 ? -1.168 -18.960 -0.514 1.00 48.47 80 ALA A N 1
ATOM 657 C CA . ALA A 1 80 ? -1.134 -19.872 0.628 1.00 48.47 80 ALA A CA 1
ATOM 658 C C . ALA A 1 80 ? -0.247 -19.497 1.841 1.00 48.47 80 ALA A C 1
ATOM 660 O O . ALA A 1 80 ? 0.686 -20.222 2.167 1.00 48.47 80 ALA A O 1
ATOM 661 N N . ILE A 1 81 ? -0.588 -18.441 2.600 1.00 50.84 81 ILE A N 1
ATOM 662 C CA . ILE A 1 81 ? -0.039 -18.269 3.973 1.00 50.84 81 ILE A CA 1
ATOM 663 C C . ILE A 1 81 ? -1.110 -18.309 5.081 1.00 50.84 81 ILE A C 1
ATOM 665 O O . ILE A 1 81 ? -0.776 -18.584 6.230 1.00 50.84 81 ILE A O 1
ATOM 669 N N . ASN A 1 82 ? -2.402 -18.130 4.782 1.00 50.72 82 ASN A N 1
ATOM 670 C CA . ASN A 1 82 ? -3.454 -18.287 5.802 1.00 50.72 82 ASN A CA 1
ATOM 671 C C . ASN A 1 82 ? -3.944 -19.740 5.943 1.00 50.72 82 ASN A C 1
ATOM 673 O O . ASN A 1 82 ? -4.261 -20.163 7.047 1.00 50.72 82 ASN A O 1
ATOM 677 N N . THR A 1 83 ? -3.915 -20.542 4.874 1.00 41.28 83 THR A N 1
ATOM 678 C CA . THR A 1 83 ? -4.437 -21.918 4.898 1.00 41.28 83 THR A CA 1
ATOM 679 C C . THR A 1 83 ? -3.618 -22.853 5.796 1.00 41.28 83 THR A C 1
ATOM 681 O O . THR A 1 83 ? -4.188 -23.690 6.490 1.00 41.28 83 THR A O 1
ATOM 684 N N . SER A 1 84 ? -2.289 -22.699 5.834 1.00 52.00 84 SER A N 1
ATOM 685 C CA . SER A 1 84 ? -1.418 -23.528 6.682 1.00 52.00 84 SER A CA 1
ATOM 686 C C . SER A 1 84 ? -1.550 -23.188 8.167 1.00 52.00 84 SER A C 1
ATOM 688 O O . SER A 1 84 ? -1.447 -24.085 8.997 1.00 52.00 84 SER A O 1
ATOM 690 N N . ARG A 1 85 ? -1.834 -21.920 8.508 1.00 55.00 85 ARG A N 1
ATOM 691 C CA . ARG A 1 85 ? -2.051 -21.498 9.900 1.00 55.00 85 ARG A CA 1
ATOM 692 C C . ARG A 1 85 ? -3.377 -22.035 10.438 1.00 55.00 85 ARG A C 1
ATOM 694 O O . ARG A 1 85 ? -3.379 -22.665 11.486 1.00 55.00 85 ARG A O 1
ATOM 701 N N . THR A 1 86 ? -4.450 -21.931 9.653 1.00 52.12 86 THR A N 1
ATOM 702 C CA . THR A 1 86 ? -5.769 -22.462 10.033 1.00 52.12 86 THR A CA 1
ATOM 703 C C . THR A 1 86 ? -5.780 -23.992 10.146 1.00 52.12 86 THR A C 1
ATOM 705 O O . THR A 1 86 ? -6.422 -24.527 11.045 1.00 52.12 86 THR A O 1
ATOM 708 N N . ARG A 1 87 ? -5.047 -24.728 9.290 1.00 64.69 87 ARG A N 1
ATOM 709 C CA . ARG A 1 87 ? -4.909 -26.192 9.453 1.00 64.69 87 ARG A CA 1
ATOM 710 C C . ARG A 1 87 ? -4.064 -26.574 10.667 1.00 64.69 87 ARG A C 1
ATOM 712 O O . ARG A 1 87 ? -4.402 -27.544 11.332 1.00 64.69 87 ARG A O 1
ATOM 719 N N . ALA A 1 88 ? -2.995 -25.831 10.955 1.00 66.56 88 ALA A N 1
ATOM 720 C CA . ALA A 1 88 ? -2.141 -26.099 12.111 1.00 66.56 88 ALA A CA 1
ATOM 721 C C . ALA A 1 88 ? -2.859 -25.817 13.441 1.00 66.56 88 ALA A C 1
ATOM 723 O O . ALA A 1 88 ? -2.710 -26.589 14.381 1.00 66.56 88 ALA A O 1
ATOM 724 N N . GLU A 1 89 ? -3.669 -24.759 13.512 1.00 66.25 89 GLU A N 1
ATOM 725 C CA . GLU A 1 89 ? -4.510 -24.465 14.681 1.00 66.25 89 GLU A CA 1
ATOM 726 C C . GLU A 1 89 ? -5.614 -25.513 14.850 1.00 66.25 89 GLU A C 1
ATOM 728 O O . GLU A 1 89 ? -5.780 -26.037 15.946 1.00 66.25 89 GLU A O 1
ATOM 733 N N . LYS A 1 90 ? -6.287 -25.918 13.762 1.00 73.62 90 LYS A N 1
ATOM 734 C CA . LYS A 1 90 ? -7.306 -26.976 13.821 1.00 73.62 90 LYS A CA 1
ATOM 735 C C . LYS A 1 90 ? -6.726 -28.325 14.265 1.00 73.62 90 LYS A C 1
ATOM 737 O O . LYS A 1 90 ? -7.324 -28.981 15.109 1.00 73.62 90 LYS A O 1
ATOM 742 N N . ALA A 1 91 ? -5.551 -28.703 13.756 1.00 74.25 91 ALA A N 1
ATOM 743 C CA . ALA A 1 91 ? -4.868 -29.934 14.158 1.00 74.25 91 ALA A CA 1
ATOM 744 C C . ALA A 1 91 ? -4.443 -29.910 15.637 1.00 74.25 91 ALA A C 1
ATOM 746 O O . ALA A 1 91 ? -4.594 -30.910 16.330 1.00 74.25 91 ALA A O 1
ATOM 747 N N . ARG A 1 92 ? -3.972 -28.762 16.146 1.00 76.00 92 ARG A N 1
ATOM 748 C CA . ARG A 1 92 ? -3.622 -28.600 17.569 1.00 76.00 92 ARG A CA 1
ATOM 749 C C . ARG A 1 92 ? -4.839 -28.669 18.485 1.00 76.00 92 ARG A C 1
ATOM 751 O O . ARG A 1 92 ? -4.751 -29.282 19.540 1.00 76.00 92 ARG A O 1
ATOM 758 N N . SER A 1 93 ? -5.965 -28.078 18.085 1.00 71.44 93 SER A N 1
ATOM 759 C CA . SER A 1 93 ? -7.212 -28.178 18.851 1.00 71.44 93 SER A CA 1
ATOM 760 C C . SER A 1 93 ? -7.769 -29.604 18.873 1.00 71.44 93 SER A C 1
ATOM 762 O O . SER A 1 93 ? -8.295 -30.017 19.898 1.00 71.44 93 SER A O 1
ATOM 764 N N . GLN A 1 94 ? -7.627 -30.364 17.780 1.00 72.44 94 GLN A N 1
ATOM 765 C CA . GLN A 1 94 ? -8.038 -31.773 17.731 1.00 72.44 94 GLN A CA 1
ATOM 766 C C . GLN A 1 94 ? -7.153 -32.655 18.623 1.00 72.44 94 GLN A C 1
ATOM 768 O O . GLN A 1 94 ? -7.677 -33.430 19.415 1.00 72.44 94 GLN A O 1
ATOM 773 N N . GLN A 1 95 ? -5.832 -32.464 18.576 1.00 70.50 95 GLN A N 1
ATOM 774 C CA . GLN A 1 95 ? -4.897 -33.212 19.418 1.00 70.50 95 GLN A CA 1
ATOM 775 C C . GLN A 1 95 ? -5.103 -32.919 20.918 1.00 70.50 95 GLN A C 1
ATOM 777 O O . GLN A 1 95 ? -5.099 -33.838 21.729 1.00 70.50 95 GLN A O 1
ATOM 782 N N . ALA A 1 96 ? -5.372 -31.659 21.287 1.00 70.06 96 ALA A N 1
ATOM 783 C CA . ALA A 1 96 ? -5.664 -31.288 22.674 1.00 70.06 96 ALA A CA 1
ATOM 784 C C . ALA A 1 96 ? -6.959 -31.935 23.205 1.00 70.06 96 ALA A C 1
ATOM 786 O O . ALA A 1 96 ? -6.994 -32.380 24.347 1.00 70.06 96 ALA A O 1
ATOM 787 N N . SER A 1 97 ? -8.004 -32.047 22.374 1.00 63.03 97 SER A N 1
ATOM 788 C CA . SER A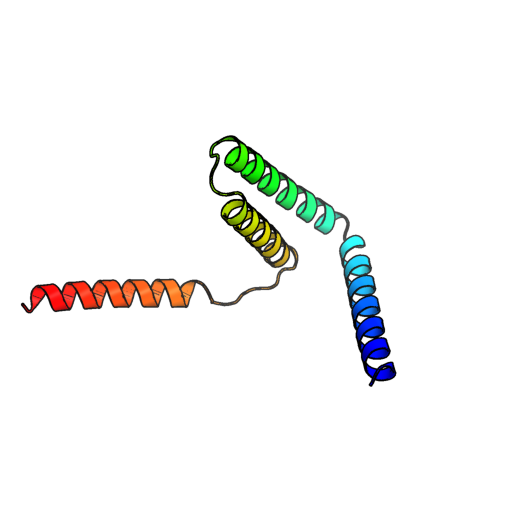 1 97 ? -9.250 -32.725 22.769 1.00 63.03 97 SER A CA 1
ATOM 789 C C . SER A 1 97 ? -9.124 -34.250 22.861 1.00 63.03 97 SER A C 1
ATOM 791 O O . SER A 1 97 ? -9.895 -34.889 23.571 1.00 63.03 97 SER A O 1
ATOM 793 N N . GLU A 1 98 ? -8.168 -34.845 22.144 1.00 68.25 98 GLU A N 1
ATOM 794 C CA . GLU A 1 98 ? -7.889 -36.286 22.194 1.00 68.25 98 GLU A CA 1
ATOM 795 C C . GLU A 1 98 ? -7.062 -36.655 23.438 1.00 68.25 98 GLU A C 1
ATOM 797 O O . GLU A 1 98 ? -7.303 -37.699 24.044 1.00 68.25 98 GLU A O 1
ATOM 802 N N . GLU A 1 99 ? -6.145 -35.779 23.865 1.00 62.34 99 GLU A N 1
ATOM 803 C CA . GLU A 1 99 ? -5.347 -35.943 25.089 1.00 62.34 99 GLU A CA 1
ATOM 804 C C . GLU A 1 99 ? -6.191 -35.760 26.370 1.00 62.34 99 GLU A C 1
ATOM 806 O O . GLU A 1 99 ? -5.981 -36.484 27.342 1.00 62.34 99 GLU A O 1
ATOM 811 N N . GLU A 1 100 ? -7.204 -34.881 26.366 1.00 60.16 100 GLU A N 1
ATOM 812 C CA . GLU A 1 100 ? -8.154 -34.727 27.488 1.00 60.16 100 GLU A CA 1
ATOM 813 C C . GLU A 1 100 ? -9.087 -35.935 27.679 1.00 60.16 100 GLU A C 1
ATOM 815 O O . GLU A 1 100 ? -9.605 -36.137 28.773 1.00 60.16 100 GLU A O 1
ATOM 820 N N . HIS A 1 101 ? -9.302 -36.754 26.645 1.00 55.75 101 HIS A N 1
ATOM 821 C CA . HIS A 1 101 ? -10.176 -37.930 26.726 1.00 55.75 101 HIS A CA 1
ATOM 822 C C . HIS A 1 101 ? -9.458 -39.223 27.153 1.00 55.75 101 HIS A C 1
ATOM 824 O O . HIS A 1 101 ? -10.128 -40.225 27.407 1.00 55.75 101 HIS A O 1
ATOM 830 N N . GLN A 1 102 ? -8.121 -39.223 27.220 1.00 54.06 102 GLN A N 1
ATOM 831 C CA . GLN A 1 102 ? -7.308 -40.375 27.638 1.00 54.06 102 GLN A CA 1
ATOM 832 C C . GLN A 1 102 ? -6.777 -40.277 29.081 1.00 54.06 102 GLN A C 1
ATOM 834 O O . GLN A 1 102 ? -6.051 -41.176 29.513 1.00 54.06 102 GLN A O 1
ATOM 839 N N . ASN A 1 103 ? -7.143 -39.227 29.820 1.00 46.75 103 ASN A N 1
ATOM 840 C CA . ASN A 1 103 ? -6.784 -39.006 31.225 1.00 46.75 103 ASN A CA 1
ATOM 841 C C . ASN A 1 103 ? -8.037 -38.999 32.111 1.00 46.75 103 ASN A C 1
ATOM 843 O O . ASN A 1 103 ? -7.915 -39.366 33.300 1.00 46.75 103 ASN A O 1
#

Organism: NCBI:txid6186

Sequence (103 aa):
MKVKLKKHWTVRRTISQKFNTAFLRDTDKLNKFQMVLSNKFQAFHDLLNGEETTLESNWKGIKEAITSTFHEVLGHKKAAINTSRTRA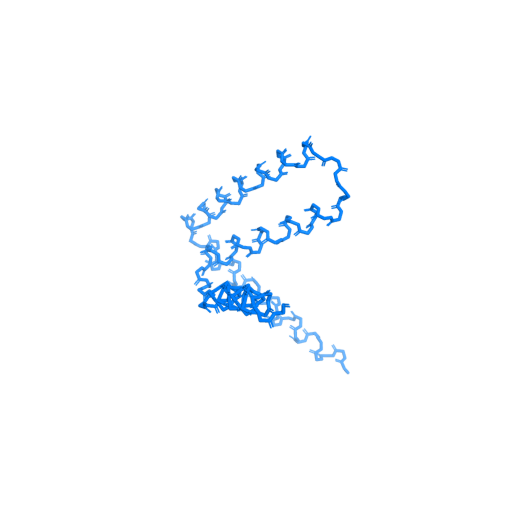EKARSQQASEEEHQN

Foldseek 3Di:
DVVVVVVVVVVVVVVVVVVVVVCVVPVVLVVVLVVQLVVVVVVLVVVVVVDPPDVVVSVVVNVVVNVVSCCVSVVVPPPDDVVVVVVVVVVVVVVVVVVVVVD

Radius of gyration: 21.49 Å; chains: 1; bounding box: 47×48×47 Å

Secondary structure (DSSP, 8-state):
-HHHHHHHHHHHHHHHHHHHHHHHH-HHHHHHHHHHHHHHHHHHHHHHHH----HHHHHHHHHHHHHHHHHHHHT----SSHHHHHHHHHHHHHHHHHHTT--

pLDDT: mean 73.94, std 11.99, range [41.28, 92.75]